Protein AF-A0A200QUN9-F1 (afdb_monomer_lite)

Foldseek 3Di:
DDDPADAQGKDKDKDFPVVLVVVVVVLVVQVWDKDWAADPVDNPDRITMIITGHHDDDDPDDPPPDPPDD

Sequence (70 aa):
MDRILRPEGTVIFRDDVDILLKIKSITEGLQWNSQIIDHEDGPLEREKLLFAVKMYWTAPADQGEANTAS

Radius of gyration: 18.37 Å; chains: 1; bounding box: 53×26×41 Å

Organism: Macleaya cordata (NCBI:txid56857)

pLDDT: mean 84.91, std 13.65, range [46.28, 97.44]

Structure (mmCIF, N/CA/C/O backbone):
data_AF-A0A200QUN9-F1
#
_entry.id   AF-A0A200QUN9-F1
#
loop_
_atom_site.group_PDB
_atom_site.id
_atom_site.type_symbol
_atom_site.label_atom_id
_atom_site.label_alt_id
_atom_site.label_comp_id
_atom_site.label_asym_id
_atom_site.label_entity_id
_atom_site.label_seq_id
_atom_site.pdbx_PDB_ins_code
_atom_site.Cartn_x
_atom_site.Cartn_y
_atom_site.Cartn_z
_atom_site.occupancy
_atom_site.B_iso_or_equiv
_atom_site.auth_seq_id
_atom_site.auth_comp_id
_atom_site.auth_asym_id
_atom_site.auth_atom_id
_atom_site.pdbx_PDB_model_num
ATOM 1 N N . MET A 1 1 ? 0.946 4.397 -25.119 1.00 46.28 1 MET A N 1
ATOM 2 C CA . MET A 1 1 ? 0.639 3.521 -23.971 1.00 46.28 1 MET A CA 1
ATOM 3 C C . MET A 1 1 ? 0.743 4.365 -22.721 1.00 46.28 1 MET A C 1
ATOM 5 O O . MET A 1 1 ? 1.810 4.923 -22.484 1.00 46.28 1 MET A O 1
ATOM 9 N N . ASP A 1 2 ? -0.347 4.493 -21.971 1.00 67.06 2 ASP A N 1
ATOM 10 C CA . ASP A 1 2 ? -0.398 5.351 -20.788 1.00 67.06 2 ASP A CA 1
ATOM 11 C C . ASP A 1 2 ? 0.117 4.606 -19.558 1.00 67.06 2 ASP A C 1
ATOM 13 O O . ASP A 1 2 ? -0.285 3.480 -19.264 1.00 67.06 2 ASP A O 1
ATOM 17 N N . ARG A 1 3 ? 1.064 5.225 -18.850 1.00 79.06 3 ARG A N 1
ATOM 18 C CA . ARG A 1 3 ? 1.663 4.682 -17.628 1.00 79.06 3 ARG A CA 1
ATOM 19 C C . ARG A 1 3 ? 1.205 5.535 -16.457 1.00 79.06 3 ARG A C 1
ATOM 21 O O . ARG A 1 3 ? 1.691 6.647 -16.296 1.00 79.06 3 ARG A O 1
ATOM 28 N N . ILE A 1 4 ? 0.312 4.988 -15.636 1.00 83.88 4 ILE A N 1
ATOM 29 C CA . ILE A 1 4 ? -0.188 5.659 -14.425 1.00 83.88 4 ILE A CA 1
ATOM 30 C C . ILE A 1 4 ? 0.932 5.798 -13.383 1.00 83.88 4 ILE A C 1
ATOM 32 O O . ILE A 1 4 ? 1.023 6.814 -12.705 1.00 83.88 4 ILE A O 1
ATOM 36 N N . LEU A 1 5 ? 1.833 4.809 -13.302 1.00 87.88 5 LEU A N 1
ATOM 37 C CA . LEU A 1 5 ? 2.943 4.813 -12.351 1.00 87.88 5 LEU A CA 1
ATOM 38 C C . LEU A 1 5 ? 4.288 4.535 -13.032 1.00 87.88 5 LEU A C 1
ATOM 40 O O . LEU A 1 5 ? 4.522 3.461 -13.609 1.00 87.88 5 LEU A O 1
ATOM 44 N N . ARG A 1 6 ? 5.186 5.520 -12.951 1.00 89.75 6 ARG A N 1
ATOM 45 C CA . ARG A 1 6 ? 6.588 5.400 -13.374 1.00 89.75 6 ARG A CA 1
ATOM 46 C C . ARG A 1 6 ? 7.419 4.724 -12.267 1.00 89.75 6 ARG A C 1
ATOM 48 O O . ARG A 1 6 ? 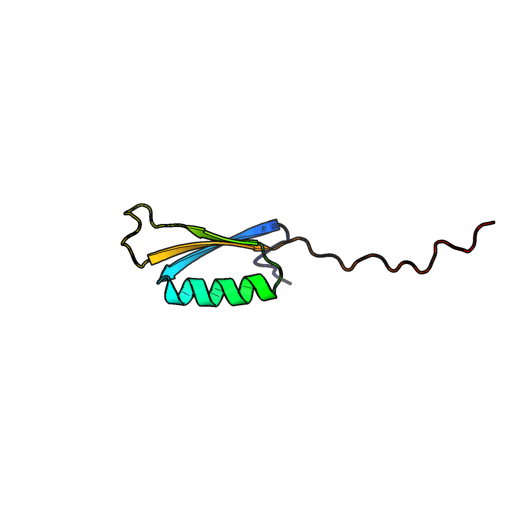6.956 4.665 -11.131 1.00 89.75 6 ARG A O 1
ATOM 55 N N . PRO A 1 7 ? 8.598 4.159 -12.578 1.00 89.44 7 PRO A N 1
ATOM 56 C CA . PRO A 1 7 ? 9.516 3.690 -11.552 1.00 89.44 7 PRO A CA 1
ATOM 57 C C . PRO A 1 7 ? 9.887 4.860 -10.648 1.00 89.44 7 PRO A C 1
ATOM 59 O O . PRO A 1 7 ? 9.880 6.001 -11.109 1.00 89.44 7 PRO A O 1
ATOM 62 N N . GLU A 1 8 ? 10.121 4.561 -9.377 1.00 88.88 8 GLU A N 1
ATOM 63 C CA . GLU A 1 8 ? 10.293 5.524 -8.280 1.00 88.88 8 GLU A CA 1
ATOM 64 C C . GLU A 1 8 ? 9.052 6.394 -8.018 1.00 88.88 8 GLU A C 1
ATOM 66 O O . GLU A 1 8 ? 9.053 7.251 -7.141 1.00 88.88 8 GLU A O 1
ATOM 71 N N . GLY A 1 9 ? 7.962 6.159 -8.752 1.00 91.19 9 GLY A N 1
ATOM 72 C CA . GLY A 1 9 ? 6.675 6.775 -8.494 1.00 91.19 9 GLY A CA 1
ATOM 73 C C . GLY A 1 9 ? 6.027 6.196 -7.241 1.00 91.19 9 GLY A C 1
ATOM 74 O O . GLY A 1 9 ? 6.108 4.992 -6.975 1.00 91.19 9 GLY A O 1
ATOM 75 N N . THR A 1 10 ? 5.324 7.064 -6.522 1.00 92.94 10 THR A N 1
ATOM 76 C CA . THR A 1 10 ? 4.607 6.730 -5.290 1.00 92.94 10 THR A CA 1
ATOM 77 C C . THR A 1 10 ? 3.105 6.687 -5.536 1.00 92.94 10 THR A C 1
ATOM 79 O O . THR A 1 10 ? 2.559 7.516 -6.264 1.00 92.94 10 THR A O 1
ATOM 82 N N . VAL A 1 11 ? 2.433 5.739 -4.891 1.00 94.38 11 VAL A N 1
ATOM 83 C CA . VAL A 1 11 ? 0.978 5.679 -4.752 1.00 94.38 11 VAL A CA 1
ATOM 84 C C . VAL A 1 11 ? 0.642 5.712 -3.269 1.00 94.38 11 VAL A C 1
ATOM 86 O O . VAL A 1 11 ? 1.335 5.098 -2.457 1.00 94.38 11 VAL A O 1
ATOM 89 N N . ILE A 1 12 ? -0.420 6.434 -2.925 1.00 94.4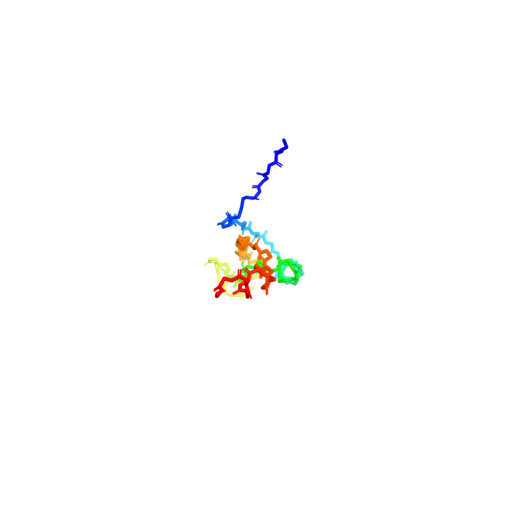4 12 ILE A N 1
ATOM 90 C CA . ILE A 1 12 ? -0.960 6.4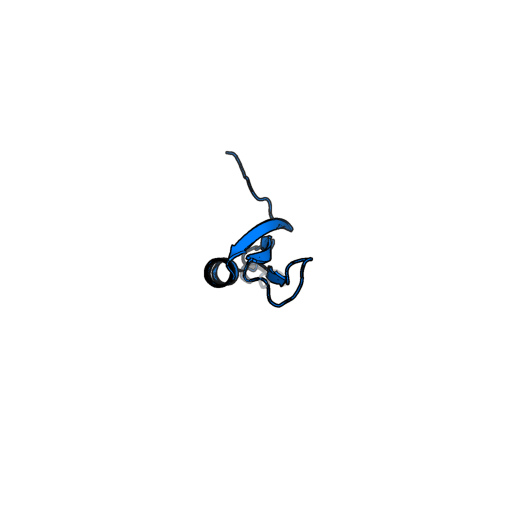92 -1.570 1.00 94.44 12 ILE A CA 1
ATOM 91 C C . ILE A 1 12 ? -2.368 5.910 -1.619 1.00 94.44 12 ILE A C 1
ATOM 93 O O . ILE A 1 12 ? -3.194 6.360 -2.412 1.00 94.44 12 ILE A O 1
ATOM 97 N N . PHE A 1 13 ? -2.630 4.918 -0.776 1.00 94.31 13 PHE A N 1
ATOM 98 C CA . PHE A 1 13 ? -3.963 4.360 -0.573 1.00 94.31 13 PHE A CA 1
ATOM 99 C C . PHE A 1 13 ? -4.485 4.802 0.790 1.00 94.31 13 PHE A C 1
ATOM 101 O O . PHE A 1 13 ? -3.729 4.790 1.759 1.00 94.31 13 PHE A O 1
ATOM 108 N N . ARG A 1 14 ? -5.763 5.171 0.862 1.00 94.38 14 ARG A N 1
ATOM 109 C CA . ARG A 1 14 ? -6.474 5.511 2.098 1.00 94.38 14 ARG A CA 1
ATOM 110 C C . ARG A 1 14 ? -7.699 4.616 2.189 1.00 94.38 14 ARG A C 1
ATOM 112 O O . ARG A 1 14 ? -8.561 4.719 1.322 1.00 94.38 14 ARG A O 1
ATOM 119 N N . ASP A 1 15 ? -7.721 3.716 3.163 1.00 95.12 15 ASP A N 1
ATOM 120 C CA . ASP A 1 15 ? -8.810 2.749 3.345 1.00 95.12 15 ASP A CA 1
ATOM 121 C C . ASP A 1 15 ? -8.723 2.082 4.730 1.00 95.12 15 ASP A C 1
ATOM 123 O O . ASP A 1 15 ? -7.797 2.358 5.500 1.00 95.12 15 ASP A O 1
ATOM 127 N N . ASP A 1 16 ? -9.656 1.181 5.039 1.00 95.06 16 ASP A N 1
ATOM 128 C CA . ASP A 1 16 ? -9.602 0.328 6.228 1.00 95.06 16 ASP A CA 1
ATOM 129 C C . ASP A 1 16 ? -8.332 -0.540 6.238 1.00 95.06 16 ASP A C 1
ATOM 131 O O . ASP A 1 16 ? -7.888 -1.077 5.213 1.00 95.06 16 ASP A O 1
ATOM 135 N N . VAL A 1 17 ? -7.751 -0.698 7.427 1.00 92.81 17 VAL A N 1
ATOM 136 C CA . VAL A 1 17 ? -6.525 -1.464 7.666 1.00 92.81 17 VAL A CA 1
ATOM 137 C C . VAL A 1 17 ? -6.558 -2.871 7.059 1.00 92.81 17 VAL A C 1
ATOM 139 O O . VAL A 1 17 ? -5.538 -3.319 6.531 1.00 92.81 17 VAL A O 1
ATOM 142 N N . ASP A 1 18 ? -7.710 -3.547 7.048 1.00 95.50 18 ASP A N 1
ATOM 143 C CA . ASP A 1 18 ? -7.837 -4.901 6.499 1.00 95.50 18 ASP A CA 1
ATOM 144 C C . ASP A 1 18 ? -7.587 -4.918 4.978 1.00 95.50 18 ASP A C 1
ATOM 146 O O . ASP A 1 18 ? -6.911 -5.807 4.443 1.00 95.50 18 ASP A O 1
ATOM 150 N N . ILE A 1 19 ? -8.070 -3.892 4.269 1.00 96.62 19 ILE A N 1
ATOM 151 C CA . ILE A 1 19 ? -7.848 -3.718 2.828 1.00 96.62 19 ILE A CA 1
ATOM 152 C C . ILE A 1 19 ? -6.387 -3.350 2.568 1.00 96.62 19 ILE A C 1
ATOM 154 O O . ILE A 1 19 ? -5.752 -3.920 1.675 1.00 96.62 19 ILE A O 1
ATOM 158 N N . LEU A 1 20 ? -5.816 -2.450 3.369 1.00 96.12 20 LEU A N 1
ATOM 159 C CA . LEU A 1 20 ? -4.430 -2.018 3.196 1.00 96.12 20 LEU A CA 1
ATOM 160 C C . LEU A 1 20 ? -3.424 -3.139 3.454 1.00 96.12 20 LEU A C 1
ATOM 162 O O . LEU A 1 20 ? -2.426 -3.224 2.741 1.00 96.12 20 LEU A O 1
ATOM 166 N N . LEU A 1 21 ? -3.691 -4.042 4.400 1.00 96.31 21 LEU A N 1
ATOM 167 C CA . LEU A 1 21 ? -2.876 -5.241 4.614 1.00 96.31 21 LEU A CA 1
ATOM 168 C C . LEU A 1 21 ? -2.888 -6.161 3.387 1.00 96.31 21 LEU A C 1
ATOM 170 O O . LEU A 1 21 ? -1.844 -6.686 2.990 1.00 96.31 21 LEU A O 1
ATOM 174 N N . LYS A 1 22 ? -4.047 -6.311 2.735 1.00 97.44 22 LYS A N 1
ATOM 175 C CA . LYS A 1 22 ? -4.162 -7.078 1.489 1.00 97.44 22 LYS A CA 1
ATOM 176 C C . LYS A 1 22 ? -3.384 -6.422 0.348 1.00 97.44 22 LYS A C 1
ATOM 178 O O . LYS A 1 22 ? -2.666 -7.115 -0.371 1.00 97.44 22 LYS A O 1
ATOM 183 N N . ILE A 1 23 ? -3.492 -5.101 0.195 1.00 96.38 23 ILE A N 1
ATOM 184 C CA . ILE A 1 23 ? -2.732 -4.353 -0.817 1.00 96.38 23 ILE A CA 1
ATOM 185 C C . ILE A 1 23 ? -1.230 -4.469 -0.542 1.00 96.38 23 ILE A C 1
ATOM 187 O O . ILE A 1 23 ? -0.481 -4.772 -1.466 1.00 96.38 23 ILE A O 1
ATOM 191 N N . LYS A 1 24 ? -0.799 -4.323 0.718 1.00 96.06 24 LYS A N 1
ATOM 192 C CA . LYS A 1 24 ? 0.602 -4.456 1.140 1.00 96.06 24 LYS A CA 1
ATOM 193 C C . LYS A 1 24 ? 1.205 -5.800 0.730 1.00 96.06 24 LYS A C 1
ATOM 195 O O . LYS A 1 24 ? 2.292 -5.836 0.162 1.00 96.06 24 LYS A O 1
ATOM 200 N N . SER A 1 25 ? 0.480 -6.899 0.943 1.00 96.69 25 SER A N 1
ATOM 201 C CA . SER A 1 25 ? 0.933 -8.233 0.523 1.00 96.69 25 SER A CA 1
ATOM 202 C C . SER A 1 25 ? 1.132 -8.335 -0.997 1.00 96.69 25 SER A C 1
ATOM 204 O O . SER A 1 25 ? 2.106 -8.930 -1.460 1.00 96.69 25 SER A O 1
ATOM 206 N N . ILE A 1 26 ? 0.252 -7.710 -1.787 1.00 95.56 26 ILE A N 1
ATOM 207 C CA . ILE A 1 26 ? 0.388 -7.661 -3.249 1.00 95.56 26 ILE A CA 1
ATOM 208 C C . ILE A 1 26 ? 1.599 -6.806 -3.642 1.00 95.56 26 ILE A C 1
ATOM 210 O O . ILE A 1 26 ? 2.397 -7.226 -4.479 1.00 95.56 26 ILE A O 1
ATOM 214 N N . THR A 1 27 ? 1.763 -5.622 -3.045 1.00 94.25 27 THR A N 1
ATOM 215 C CA . THR A 1 27 ? 2.867 -4.708 -3.374 1.00 94.25 27 THR A CA 1
ATOM 216 C C . THR A 1 27 ? 4.230 -5.289 -3.007 1.00 94.25 27 THR A C 1
ATOM 218 O O . THR A 1 27 ? 5.178 -5.121 -3.770 1.00 94.25 27 THR A O 1
ATOM 221 N N . GLU A 1 28 ? 4.327 -6.044 -1.912 1.00 92.62 28 GLU A N 1
ATOM 222 C CA . GLU A 1 28 ? 5.538 -6.790 -1.548 1.00 92.62 28 GLU A CA 1
ATOM 223 C C . GLU A 1 28 ? 5.896 -7.848 -2.603 1.00 92.62 28 GLU A C 1
ATOM 225 O O . GLU A 1 28 ? 7.050 -7.929 -3.027 1.00 92.62 28 GLU A O 1
ATOM 230 N N . GLY A 1 29 ? 4.909 -8.602 -3.105 1.00 92.00 29 GLY A N 1
ATOM 231 C CA . GLY A 1 29 ? 5.110 -9.563 -4.198 1.00 92.00 29 GLY A CA 1
ATOM 232 C C . GLY A 1 29 ? 5.543 -8.913 -5.519 1.00 92.00 29 GLY A C 1
ATOM 233 O O . GLY A 1 29 ? 6.245 -9.531 -6.317 1.00 92.00 29 GLY A O 1
ATOM 234 N N . LEU A 1 30 ? 5.180 -7.646 -5.730 1.00 91.31 30 LEU A N 1
ATOM 235 C CA . LEU A 1 30 ? 5.629 -6.828 -6.861 1.00 91.31 30 LEU A CA 1
ATOM 236 C C . LEU A 1 30 ? 6.991 -6.153 -6.622 1.00 91.31 30 LEU A C 1
ATOM 238 O O . LEU A 1 30 ? 7.436 -5.385 -7.476 1.00 91.31 30 LEU A O 1
ATOM 242 N N . GLN A 1 31 ? 7.641 -6.419 -5.483 1.00 90.12 31 GLN A N 1
ATOM 243 C CA . GLN A 1 31 ? 8.890 -5.789 -5.045 1.00 90.12 31 GLN A CA 1
ATOM 244 C C . GLN A 1 31 ? 8.792 -4.262 -4.935 1.00 90.12 31 GLN A C 1
ATOM 246 O O . GLN A 1 31 ? 9.738 -3.532 -5.236 1.00 90.12 31 GLN A O 1
ATOM 251 N N . TRP A 1 32 ? 7.631 -3.755 -4.525 1.00 93.50 32 TRP A N 1
ATOM 252 C CA . TRP A 1 32 ? 7.464 -2.347 -4.182 1.00 93.50 32 TRP A CA 1
ATOM 253 C C . TRP A 1 32 ? 7.809 -2.145 -2.712 1.00 93.50 32 TRP A C 1
ATOM 255 O O . TRP A 1 32 ? 7.585 -3.023 -1.880 1.00 93.50 32 TRP A O 1
ATOM 265 N N . ASN A 1 33 ? 8.333 -0.970 -2.381 1.00 93.56 33 ASN A N 1
ATOM 266 C CA . ASN A 1 33 ? 8.530 -0.597 -0.989 1.00 93.56 33 ASN A CA 1
ATOM 267 C C . ASN A 1 33 ? 7.216 -0.022 -0.454 1.00 93.56 33 ASN A C 1
ATOM 269 O O . ASN A 1 33 ? 6.726 0.959 -1.008 1.00 93.56 33 ASN A O 1
ATOM 273 N N . SER A 1 34 ? 6.627 -0.629 0.576 1.00 95.50 34 SER A N 1
ATOM 274 C CA . SER A 1 34 ? 5.325 -0.205 1.094 1.00 95.50 34 SER A CA 1
ATOM 275 C C . SER A 1 34 ? 5.259 -0.151 2.619 1.00 95.50 34 SER A C 1
ATOM 277 O O . SER A 1 34 ? 5.679 -1.096 3.288 1.00 95.50 34 SER A O 1
ATOM 279 N N . GLN A 1 35 ? 4.666 0.915 3.160 1.00 95.25 35 GLN A N 1
ATOM 280 C CA . GLN A 1 35 ? 4.523 1.165 4.596 1.00 95.25 35 GLN A CA 1
ATOM 281 C C . GLN A 1 35 ? 3.115 1.668 4.937 1.00 95.25 35 GLN A C 1
ATOM 283 O O . GLN A 1 35 ? 2.607 2.580 4.285 1.00 95.25 35 GLN A O 1
ATOM 288 N N . ILE A 1 36 ? 2.503 1.085 5.974 1.00 94.56 36 ILE A N 1
ATOM 289 C CA . ILE A 1 36 ? 1.244 1.575 6.552 1.00 94.56 36 ILE A CA 1
ATOM 290 C C . ILE A 1 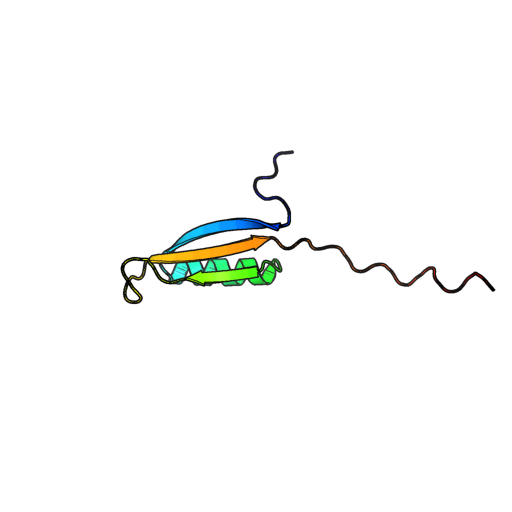36 ? 1.573 2.610 7.629 1.00 94.56 36 ILE A C 1
ATOM 292 O O . ILE A 1 36 ? 2.468 2.385 8.445 1.00 94.56 36 ILE A O 1
ATOM 296 N N . ILE A 1 37 ? 0.854 3.727 7.619 1.00 92.06 37 ILE A N 1
ATOM 297 C CA . ILE A 1 37 ? 0.979 4.833 8.567 1.00 92.06 37 ILE A CA 1
ATOM 298 C C . ILE A 1 37 ? -0.391 5.093 9.200 1.00 92.06 37 ILE A C 1
ATOM 300 O O . ILE A 1 37 ? -1.427 4.956 8.541 1.00 92.06 37 ILE A O 1
ATOM 304 N N . ASP A 1 38 ? -0.381 5.444 10.486 1.00 88.31 38 ASP A N 1
ATOM 305 C CA . ASP A 1 38 ? -1.577 5.827 11.232 1.00 88.31 38 ASP A CA 1
ATOM 306 C C . ASP A 1 38 ? -2.274 7.054 10.641 1.00 88.31 38 ASP A C 1
ATOM 308 O O . ASP A 1 38 ? -1.655 7.896 9.986 1.00 88.31 38 ASP A O 1
ATOM 312 N N . HIS A 1 39 ? -3.585 7.136 10.867 1.00 83.06 39 HIS A N 1
ATOM 313 C CA . HIS A 1 39 ? -4.354 8.314 10.500 1.00 83.06 39 HIS A CA 1
ATOM 314 C C . HIS A 1 39 ? -3.985 9.505 11.388 1.00 83.06 39 HIS A C 1
ATOM 316 O O . HIS A 1 39 ? -3.578 9.330 12.538 1.00 83.06 39 HIS A O 1
ATOM 322 N N . GLU A 1 40 ? -4.159 10.717 10.857 1.00 75.06 40 GLU A N 1
ATOM 323 C CA . GLU A 1 40 ? -3.848 11.967 11.561 1.00 75.06 40 GLU A CA 1
ATOM 324 C C . GLU A 1 40 ? -4.689 12.139 12.835 1.00 75.06 40 GLU A C 1
ATOM 326 O O . GLU A 1 40 ? -4.208 12.709 13.812 1.00 75.06 40 GLU A O 1
ATOM 331 N N . ASP A 1 41 ? -5.893 11.561 12.862 1.00 79.12 41 ASP A N 1
ATOM 332 C CA . ASP A 1 41 ? -6.784 11.569 14.028 1.00 79.12 41 ASP A CA 1
ATOM 333 C C . ASP A 1 41 ? -6.406 10.520 15.099 1.00 79.12 41 ASP A C 1
ATOM 335 O O . ASP A 1 41 ? -6.974 10.509 16.193 1.00 79.12 41 ASP A O 1
ATOM 339 N N . GLY A 1 42 ? -5.407 9.665 14.831 1.00 77.19 42 GLY A N 1
ATOM 340 C CA . GLY A 1 42 ? -4.770 8.797 15.823 1.00 77.19 42 GLY A CA 1
ATOM 341 C C . GLY A 1 42 ? -4.715 7.297 15.481 1.00 77.19 42 GLY A C 1
ATOM 342 O O . GLY A 1 42 ? -5.228 6.826 14.462 1.00 77.19 42 GLY A O 1
ATOM 343 N N . PRO A 1 43 ? -4.088 6.490 16.359 1.00 77.25 43 PRO A N 1
ATOM 344 C CA . PRO A 1 43 ? -3.839 5.067 16.112 1.00 77.25 43 PRO A CA 1
ATOM 345 C C . PRO A 1 43 ? -5.089 4.180 16.234 1.00 77.25 43 PRO A C 1
ATOM 347 O O . PRO A 1 43 ? -5.081 3.058 15.727 1.00 77.25 43 PRO A O 1
ATOM 350 N N . LEU A 1 44 ? -6.159 4.659 16.876 1.00 82.00 44 LEU A N 1
ATOM 351 C CA . LEU A 1 44 ? -7.405 3.902 17.073 1.00 82.00 44 LEU A CA 1
ATOM 352 C C . LEU A 1 44 ? -8.340 3.936 15.859 1.00 82.00 44 LEU A C 1
ATOM 354 O O . LEU A 1 44 ? -9.271 3.134 15.791 1.00 82.00 44 LEU A O 1
ATOM 358 N N . GLU A 1 45 ? -8.072 4.814 14.895 1.00 86.94 45 GLU A N 1
ATOM 359 C CA . GLU A 1 45 ? -8.843 4.870 13.661 1.00 86.94 45 GLU A CA 1
ATOM 360 C C . GLU A 1 45 ? -8.498 3.691 12.760 1.00 86.94 45 GLU A C 1
ATOM 362 O O . GLU A 1 45 ? -7.327 3.377 12.547 1.00 86.94 45 GLU A O 1
ATOM 367 N N . ARG A 1 46 ? -9.528 3.016 12.244 1.00 90.38 46 ARG A N 1
ATOM 368 C CA . ARG 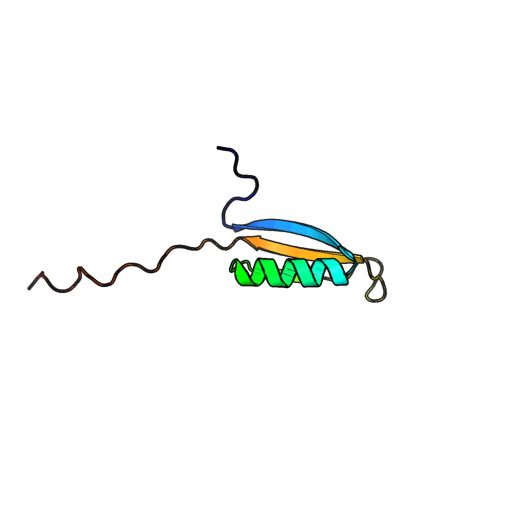A 1 46 ? -9.354 1.853 11.362 1.00 90.38 46 ARG A CA 1
ATOM 369 C C . ARG A 1 46 ? -8.927 2.242 9.956 1.00 90.38 46 ARG A C 1
ATOM 371 O O . ARG A 1 46 ? -8.263 1.455 9.285 1.00 90.38 46 ARG A O 1
ATOM 378 N N . GLU A 1 47 ? -9.312 3.435 9.523 1.00 93.25 47 GLU A N 1
ATOM 379 C CA . GLU A 1 47 ? -8.823 4.007 8.281 1.00 93.25 47 GLU A CA 1
ATOM 380 C C . GLU A 1 47 ? -7.350 4.377 8.459 1.00 93.25 47 GLU A C 1
ATOM 382 O O . GLU A 1 47 ? -6.973 5.003 9.447 1.00 93.25 47 GLU A O 1
ATOM 387 N N . LYS A 1 48 ? -6.496 3.948 7.533 1.00 93.38 48 LYS A N 1
ATOM 388 C CA . LYS A 1 48 ? -5.052 4.209 7.570 1.00 93.38 48 LYS A CA 1
ATOM 389 C C . LYS A 1 48 ? -4.576 4.656 6.193 1.00 93.38 48 LYS A C 1
ATOM 391 O O . LYS A 1 48 ? -5.344 4.712 5.230 1.00 93.38 48 LYS A O 1
ATOM 396 N N . LEU A 1 49 ? -3.288 4.966 6.092 1.00 94.69 49 LEU A N 1
ATOM 397 C CA . LEU A 1 49 ? -2.635 5.272 4.825 1.00 94.69 49 LEU A CA 1
ATOM 398 C C . LEU A 1 49 ? -1.594 4.205 4.501 1.00 94.69 49 LEU A C 1
ATOM 400 O O . LEU A 1 49 ? -0.783 3.858 5.353 1.00 94.69 49 LEU A O 1
ATOM 404 N N . LEU A 1 50 ? -1.572 3.712 3.264 1.00 95.88 50 LEU A N 1
ATOM 405 C CA . LEU A 1 50 ? -0.477 2.899 2.735 1.00 95.88 50 LEU A CA 1
ATOM 406 C C . LEU A 1 50 ? 0.298 3.722 1.711 1.00 95.88 50 LEU A C 1
ATOM 408 O O . LEU A 1 50 ? -0.228 4.064 0.653 1.00 95.88 50 LEU A O 1
ATOM 412 N N . PHE A 1 51 ? 1.565 3.980 2.006 1.00 95.62 51 PHE A N 1
ATOM 413 C CA . PHE A 1 51 ? 2.516 4.565 1.070 1.00 95.62 51 PHE A CA 1
ATOM 414 C C . PHE A 1 51 ? 3.227 3.436 0.342 1.00 95.62 51 PHE A C 1
ATOM 416 O O . PHE A 1 51 ? 3.856 2.607 0.993 1.00 95.62 51 PHE A O 1
ATOM 423 N N . ALA A 1 52 ? 3.135 3.389 -0.986 1.00 95.69 52 ALA A N 1
ATOM 424 C CA . ALA A 1 52 ? 3.778 2.367 -1.803 1.00 95.69 52 ALA A CA 1
ATOM 425 C C . ALA A 1 52 ? 4.601 3.007 -2.928 1.00 95.69 52 ALA A C 1
ATOM 427 O O . ALA A 1 52 ? 4.077 3.760 -3.746 1.00 95.69 52 ALA A O 1
ATOM 428 N N . VAL A 1 53 ? 5.891 2.689 -2.985 1.00 94.88 53 VAL A N 1
ATOM 429 C CA . VAL A 1 53 ? 6.845 3.186 -3.978 1.00 94.88 53 VAL A CA 1
ATOM 430 C C . VAL A 1 53 ? 7.207 2.053 -4.925 1.00 94.88 53 VAL A C 1
ATOM 432 O O . VAL A 1 53 ? 7.732 1.014 -4.513 1.00 94.88 53 VAL A O 1
ATOM 435 N N . LYS A 1 54 ? 6.948 2.258 -6.218 1.00 92.56 54 LYS A N 1
ATOM 436 C CA . LYS A 1 54 ? 7.341 1.304 -7.253 1.00 92.56 54 LYS A CA 1
ATOM 437 C C . LYS A 1 54 ? 8.845 1.370 -7.449 1.00 92.56 54 LYS A C 1
ATOM 439 O O . LYS A 1 54 ? 9.354 2.342 -7.997 1.00 92.56 54 LYS A O 1
ATOM 444 N N . MET A 1 55 ? 9.553 0.321 -7.056 1.00 88.88 55 MET A N 1
ATOM 445 C CA . MET A 1 55 ? 11.002 0.278 -7.214 1.00 88.88 55 MET A CA 1
ATOM 446 C C . MET A 1 55 ? 11.388 0.239 -8.696 1.00 88.88 55 MET A C 1
ATOM 448 O O . MET A 1 55 ? 10.686 -0.340 -9.534 1.00 88.88 55 MET A O 1
ATOM 452 N N . TYR A 1 56 ? 12.514 0.865 -9.029 1.00 85.06 56 TYR A N 1
ATOM 453 C CA . TYR A 1 56 ? 13.158 0.636 -10.312 1.00 85.06 56 TYR A CA 1
ATOM 454 C C . TYR A 1 56 ? 13.813 -0.744 -10.277 1.00 85.06 56 TYR A C 1
ATOM 456 O O . TYR A 1 56 ? 14.841 -0.942 -9.636 1.00 85.06 56 TYR A O 1
ATOM 464 N N . TRP A 1 57 ? 13.165 -1.716 -10.917 1.00 76.69 57 TRP A N 1
ATOM 465 C CA . TRP A 1 57 ? 13.681 -3.072 -11.027 1.00 76.69 57 TRP A CA 1
ATOM 466 C C . TRP A 1 57 ? 14.269 -3.292 -12.419 1.00 76.69 57 TRP A C 1
ATOM 468 O O . TRP A 1 57 ? 13.572 -3.140 -13.425 1.00 76.69 57 TRP A O 1
ATOM 478 N N . THR A 1 58 ? 15.543 -3.671 -12.470 1.00 75.94 58 THR A N 1
ATOM 479 C CA . THR A 1 58 ? 16.205 -4.174 -13.675 1.00 75.94 58 THR A CA 1
ATOM 480 C C . THR A 1 58 ? 16.676 -5.591 -13.415 1.00 75.94 58 THR A C 1
ATOM 482 O O . THR A 1 58 ? 17.176 -5.884 -12.327 1.00 75.94 58 THR A O 1
ATOM 485 N N . ALA A 1 59 ? 16.549 -6.463 -14.416 1.00 75.62 59 ALA A N 1
ATOM 486 C CA . ALA A 1 59 ? 17.150 -7.784 -14.338 1.00 75.62 59 ALA A CA 1
ATOM 487 C C . ALA A 1 59 ? 18.666 -7.638 -14.089 1.00 75.62 59 ALA A C 1
ATOM 489 O O . ALA A 1 59 ? 19.285 -6.735 -14.663 1.00 75.62 59 ALA A O 1
ATOM 490 N N . PRO A 1 60 ? 19.266 -8.472 -13.223 1.00 76.94 60 PRO A N 1
AT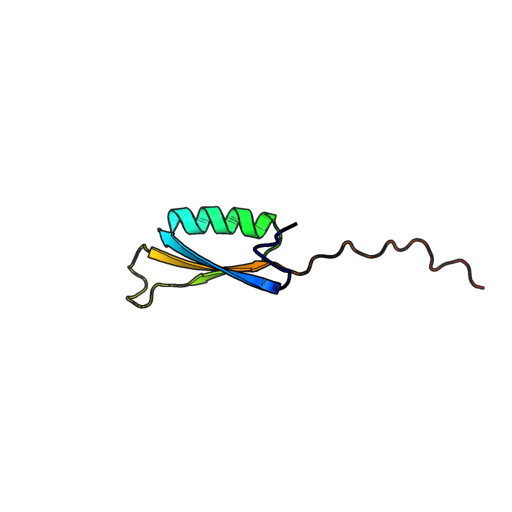OM 491 C CA . PRO A 1 60 ? 20.711 -8.478 -13.053 1.00 76.94 60 PRO A CA 1
ATOM 492 C C . PRO A 1 60 ? 21.392 -8.749 -14.401 1.00 76.94 60 PRO A C 1
ATOM 494 O O . PRO A 1 60 ? 20.881 -9.518 -15.215 1.00 76.94 60 PRO A O 1
ATOM 497 N N . ALA A 1 61 ? 22.522 -8.082 -14.643 1.00 75.75 61 ALA A N 1
ATOM 498 C CA . ALA A 1 61 ? 23.285 -8.269 -15.870 1.00 75.75 61 ALA A CA 1
ATOM 499 C C . ALA A 1 61 ? 23.783 -9.718 -15.964 1.00 75.75 61 ALA A C 1
ATOM 501 O O . ALA A 1 61 ? 24.291 -10.268 -14.984 1.00 75.75 61 ALA A O 1
ATOM 502 N N . ASP A 1 62 ? 23.634 -10.318 -17.143 1.00 77.81 62 ASP A N 1
ATOM 503 C CA . ASP A 1 62 ? 24.108 -11.670 -17.410 1.00 77.81 62 ASP A CA 1
ATOM 504 C C . ASP A 1 62 ? 25.645 -11.679 -17.369 1.00 77.81 62 ASP A C 1
ATOM 506 O O . ASP A 1 62 ? 26.299 -10.948 -18.116 1.00 77.81 62 ASP A O 1
ATOM 510 N N . GLN A 1 63 ? 26.252 -12.457 -16.467 1.00 66.31 63 GLN A N 1
ATOM 511 C CA . GLN A 1 63 ? 27.714 -12.518 -16.300 1.00 66.31 63 GLN A CA 1
ATOM 512 C C . GLN A 1 63 ? 28.382 -13.413 -17.363 1.00 66.31 63 GLN A C 1
ATOM 514 O O . GLN A 1 63 ? 29.232 -14.243 -17.050 1.00 66.31 63 GLN A O 1
ATOM 519 N N . GLY A 1 64 ? 27.972 -13.272 -18.626 1.00 60.00 64 GLY A N 1
ATOM 520 C CA . GLY A 1 64 ? 28.368 -14.151 -19.730 1.00 60.00 64 GLY A CA 1
ATOM 521 C C . GLY A 1 64 ? 29.535 -13.671 -20.601 1.00 60.00 64 GLY A C 1
ATOM 522 O O . GLY A 1 64 ? 30.062 -14.469 -21.367 1.00 60.00 64 GLY A O 1
ATOM 523 N N . GLU A 1 65 ? 29.978 -12.411 -20.506 1.00 57.75 65 GLU A N 1
ATOM 524 C CA . GLU A 1 65 ? 30.875 -11.817 -21.526 1.00 57.75 65 GLU A CA 1
ATOM 525 C C . GLU A 1 65 ? 32.199 -11.231 -20.989 1.00 57.75 65 GLU A C 1
ATOM 527 O O . GLU A 1 65 ? 32.851 -10.442 -21.666 1.00 57.75 65 GLU A O 1
ATOM 532 N N . ALA A 1 66 ? 32.651 -11.617 -19.790 1.00 56.25 66 ALA A N 1
ATOM 533 C CA . ALA A 1 66 ? 33.868 -11.048 -19.186 1.00 56.25 66 ALA A CA 1
ATOM 534 C C . ALA A 1 66 ? 35.163 -11.879 -19.358 1.00 56.25 66 ALA A C 1
ATOM 536 O O . ALA A 1 66 ? 36.199 -11.468 -18.845 1.00 56.25 66 ALA A O 1
ATOM 537 N N . ASN A 1 67 ? 35.151 -13.020 -20.065 1.00 55.19 67 ASN A N 1
ATOM 538 C CA . ASN A 1 67 ? 36.296 -13.957 -20.100 1.00 55.19 67 ASN A CA 1
ATOM 539 C C . ASN A 1 67 ? 36.996 -14.133 -21.466 1.00 55.19 67 ASN A C 1
ATOM 541 O O . ASN A 1 67 ? 37.728 -15.102 -21.647 1.00 55.19 67 ASN A O 1
ATOM 545 N N . THR A 1 68 ? 36.841 -13.208 -22.420 1.00 53.94 68 THR A N 1
ATOM 546 C CA . THR A 1 68 ? 37.451 -13.350 -23.767 1.00 53.94 68 THR A CA 1
ATOM 547 C C . THR A 1 68 ? 38.298 -12.161 -24.220 1.00 53.94 68 THR A C 1
ATOM 549 O O . THR A 1 68 ? 38.321 -11.813 -25.397 1.00 53.94 68 THR A O 1
ATOM 552 N N . ALA A 1 69 ? 39.046 -11.553 -23.300 1.00 49.06 69 ALA A N 1
ATOM 553 C CA . ALA A 1 69 ? 40.142 -10.657 -23.663 1.00 49.06 69 ALA A CA 1
ATOM 554 C C . ALA A 1 69 ? 41.367 -10.928 -22.775 1.00 49.06 69 ALA A C 1
ATOM 556 O O . ALA A 1 69 ? 41.523 -10.355 -21.698 1.00 49.06 69 ALA A O 1
ATOM 557 N N . SER A 1 70 ? 42.224 -11.844 -23.223 1.00 49.00 70 SER A N 1
ATOM 558 C CA . SER A 1 70 ? 43.624 -12.000 -22.803 1.00 49.00 70 SER A CA 1
ATOM 559 C C . SER A 1 70 ? 44.467 -12.273 -24.036 1.00 49.00 70 SER A C 1
ATOM 561 O O . SER A 1 70 ? 43.960 -12.996 -24.924 1.00 49.00 70 SER A O 1
#

InterPro domains:
  IPR004159 Putative S-adenosyl-L-methionine-dependent methyltransferase [PF03141] (1-54)
  IPR004159 Putative S-adenosyl-L-methionine-dependent methyltransferase [PTHR10108] (1-57)

Secondary structure (DSSP, 8-state):
---S--TT-EEEEEEEHHHHHHHHHHHHHTT-EEEEE-BTTBTT-SEEEEEEE-----PPPP--SSS---